Protein AF-A0A1W1Z284-F1 (afdb_monomer_lite)

Secondary structure (DSSP, 8-state):
------SSSSEE-TT-SEEEETTTTEEEESSS-S-EE-SS-HHHHHHHHHTTTTS-SSHHHHHHHHHHHHHHTT--

Structure (mmCIF, N/CA/C/O backbone):
data_AF-A0A1W1Z284-F1
#
_entry.id   AF-A0A1W1Z284-F1
#
loop_
_atom_site.group_PDB
_atom_site.id
_atom_site.type_symbol
_atom_site.label_atom_id
_atom_site.label_alt_id
_atom_site.label_comp_id
_atom_site.label_asym_id
_atom_site.label_entity_id
_atom_site.label_seq_id
_atom_site.pdbx_PDB_ins_code
_atom_site.Cartn_x
_atom_site.Cartn_y
_atom_site.Cartn_z
_atom_site.occupancy
_atom_site.B_iso_or_equiv
_atom_site.auth_seq_id
_atom_site.auth_comp_id
_atom_site.auth_asym_id
_atom_site.auth_atom_id
_atom_site.pdbx_PDB_model_num
ATOM 1 N N . MET A 1 1 ? 23.814 -7.013 10.537 1.00 35.91 1 MET A N 1
ATOM 2 C CA . MET A 1 1 ? 23.561 -6.118 9.393 1.00 35.91 1 MET A CA 1
ATOM 3 C C . MET A 1 1 ? 22.057 -5.873 9.353 1.00 35.91 1 MET A C 1
ATOM 5 O O . MET A 1 1 ? 21.332 -6.639 8.737 1.00 35.91 1 MET A O 1
ATOM 9 N N . ARG A 1 2 ? 21.558 -4.913 10.149 1.00 30.02 2 ARG A N 1
ATOM 10 C CA . ARG A 1 2 ? 20.217 -4.364 9.912 1.00 30.02 2 ARG A CA 1
ATOM 11 C C . ARG A 1 2 ? 20.387 -3.583 8.624 1.00 30.02 2 ARG A C 1
ATOM 13 O O . ARG A 1 2 ? 21.126 -2.606 8.632 1.00 30.02 2 ARG A O 1
ATOM 20 N N . GLU A 1 3 ? 19.838 -4.076 7.524 1.00 39.69 3 GLU A N 1
ATOM 21 C CA . GLU A 1 3 ? 19.702 -3.254 6.330 1.00 39.69 3 GLU A CA 1
ATOM 22 C C . GLU A 1 3 ? 18.741 -2.129 6.699 1.00 39.69 3 GLU A C 1
ATOM 24 O O . GLU A 1 3 ? 17.520 -2.270 6.662 1.00 39.69 3 GLU A O 1
ATOM 29 N N . GLU A 1 4 ? 19.337 -1.044 7.185 1.00 39.44 4 GLU A N 1
ATOM 30 C CA . GLU A 1 4 ? 18.769 0.287 7.202 1.00 39.44 4 GLU A CA 1
ATOM 31 C C . GLU A 1 4 ? 18.303 0.554 5.773 1.00 39.44 4 GLU A C 1
ATOM 33 O O . GLU A 1 4 ? 19.088 0.910 4.891 1.00 39.44 4 GLU A O 1
ATOM 38 N N . LEU A 1 5 ? 17.018 0.295 5.535 1.00 42.34 5 LEU A N 1
ATOM 39 C CA . LEU A 1 5 ? 16.247 0.893 4.460 1.00 42.34 5 LEU A CA 1
ATOM 40 C C . LEU A 1 5 ? 16.368 2.404 4.664 1.00 42.34 5 LEU A C 1
ATOM 42 O O . LEU A 1 5 ? 15.552 3.007 5.348 1.00 42.34 5 LEU A O 1
ATOM 46 N N . LYS A 1 6 ? 17.465 2.982 4.167 1.00 41.22 6 LYS A N 1
ATOM 47 C CA . LYS A 1 6 ? 17.747 4.412 4.191 1.00 41.22 6 LYS A CA 1
ATOM 48 C C . LYS A 1 6 ? 16.582 5.123 3.511 1.00 41.22 6 LYS A C 1
ATOM 50 O O . LYS A 1 6 ? 16.498 5.078 2.288 1.00 41.22 6 LYS A O 1
ATOM 55 N N . ASP A 1 7 ? 15.677 5.667 4.318 1.00 41.53 7 ASP A N 1
ATOM 56 C CA . ASP A 1 7 ? 15.002 6.981 4.323 1.00 41.53 7 ASP A CA 1
ATOM 57 C C . ASP A 1 7 ? 14.892 7.855 3.048 1.00 41.53 7 ASP A C 1
ATOM 59 O O . ASP A 1 7 ? 14.405 8.974 3.145 1.00 41.53 7 ASP A O 1
ATOM 63 N N . PHE A 1 8 ? 15.289 7.425 1.846 1.00 40.41 8 PHE A N 1
ATOM 64 C CA . PHE A 1 8 ? 15.485 8.338 0.708 1.00 40.41 8 PHE A CA 1
ATOM 65 C C . PHE A 1 8 ? 14.925 7.904 -0.648 1.00 40.41 8 PHE A C 1
ATOM 67 O O . PHE A 1 8 ? 15.049 8.660 -1.604 1.00 40.41 8 PHE A O 1
ATOM 74 N N . GLU A 1 9 ? 14.269 6.753 -0.777 1.00 44.72 9 GLU A N 1
ATOM 75 C CA . GLU A 1 9 ? 13.639 6.391 -2.063 1.00 44.72 9 GLU A CA 1
ATOM 76 C C . GLU A 1 9 ? 12.134 6.145 -1.977 1.00 44.72 9 GLU A 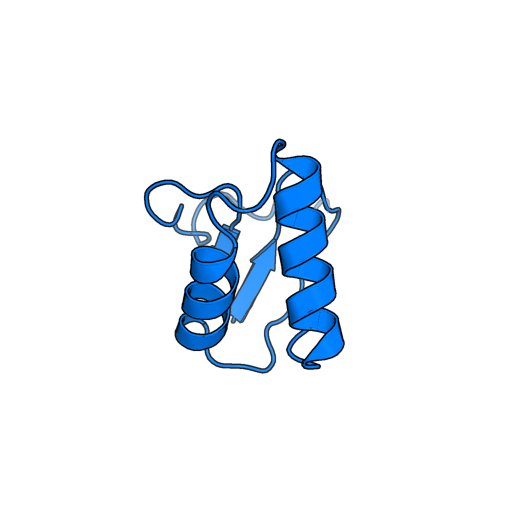C 1
ATOM 78 O O . GLU A 1 9 ? 11.518 5.695 -2.941 1.00 44.72 9 GLU A O 1
ATOM 83 N N . LEU A 1 10 ? 11.533 6.431 -0.829 1.00 49.69 10 LEU A N 1
ATOM 84 C CA . LEU A 1 10 ? 10.095 6.418 -0.653 1.00 49.69 10 LEU A CA 1
ATOM 85 C C . LEU A 1 10 ? 9.647 7.876 -0.656 1.00 49.69 10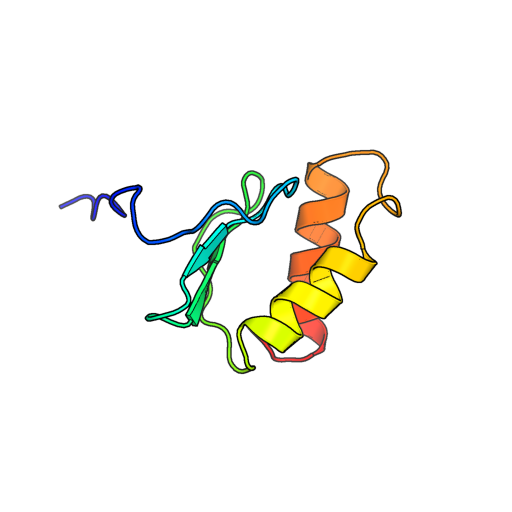 LEU A C 1
ATOM 87 O O . LEU A 1 10 ? 9.696 8.536 0.375 1.00 49.69 10 LEU A O 1
ATOM 91 N N . ASN A 1 11 ? 9.282 8.404 -1.825 1.00 47.81 11 ASN A N 1
ATOM 92 C CA . ASN A 1 11 ? 8.710 9.744 -1.873 1.00 47.81 11 ASN A CA 1
ATOM 93 C C . ASN A 1 11 ? 7.402 9.704 -1.083 1.00 47.81 11 ASN A C 1
ATOM 95 O O . ASN A 1 11 ? 6.492 8.955 -1.445 1.00 47.81 11 ASN A O 1
ATOM 99 N N . GLU A 1 12 ? 7.325 10.481 -0.006 1.00 46.75 12 GLU A N 1
ATOM 100 C CA . GLU A 1 12 ? 6.070 10.773 0.673 1.00 46.75 12 GLU A CA 1
ATOM 101 C C . GLU A 1 12 ? 5.111 11.329 -0.388 1.00 46.75 12 GLU A C 1
ATOM 103 O O . GLU A 1 12 ? 5.311 12.419 -0.932 1.00 46.75 12 GLU A O 1
ATOM 108 N N . VAL A 1 13 ? 4.116 10.532 -0.784 1.00 50.75 13 VAL A N 1
ATOM 109 C CA . VAL A 1 13 ? 3.128 10.989 -1.759 1.00 50.75 13 VAL A CA 1
ATOM 110 C C . VAL A 1 13 ? 2.263 11.989 -1.020 1.00 50.75 13 VAL A C 1
ATOM 112 O O . VAL A 1 13 ? 1.620 11.651 -0.027 1.00 50.75 13 VAL A O 1
ATOM 115 N N . THR A 1 14 ? 2.292 13.228 -1.498 1.00 40.72 14 THR A N 1
ATOM 116 C CA . THR A 1 14 ? 1.747 14.425 -0.861 1.00 40.72 14 THR A CA 1
ATOM 117 C C . THR A 1 14 ? 0.387 14.132 -0.212 1.00 40.72 14 THR A C 1
ATOM 119 O O . THR A 1 14 ? -0.622 13.925 -0.888 1.00 40.72 14 THR A O 1
ATOM 122 N N . GLY A 1 15 ? 0.394 14.042 1.124 1.00 48.56 15 GLY A N 1
ATOM 123 C CA . GLY A 1 15 ? -0.784 13.802 1.963 1.00 48.56 15 GLY A CA 1
ATOM 124 C C . GLY A 1 15 ? -1.092 12.350 2.373 1.00 48.56 15 GLY A C 1
ATOM 125 O O . GLY A 1 15 ? -2.181 12.121 2.898 1.00 48.56 15 GLY A O 1
ATOM 126 N N . GLY A 1 16 ? -0.222 11.357 2.152 1.00 51.75 16 GLY A N 1
ATOM 127 C CA . GLY A 1 16 ? -0.539 9.949 2.435 1.00 51.75 16 GLY A CA 1
ATOM 128 C C . GLY A 1 16 ? 0.556 9.161 3.152 1.00 51.75 16 GLY A C 1
ATOM 129 O O . GLY A 1 16 ? 1.526 8.791 2.520 1.00 51.75 16 GLY A O 1
ATOM 130 N N . ARG A 1 17 ? 0.345 8.857 4.440 1.00 70.94 17 ARG A N 1
ATOM 131 C CA . ARG A 1 17 ? 0.131 7.537 5.092 1.00 70.94 17 ARG A CA 1
ATOM 132 C C . ARG A 1 17 ? 0.883 6.260 4.634 1.00 70.94 17 ARG A C 1
ATOM 134 O O . ARG A 1 17 ? 0.827 5.267 5.352 1.00 70.94 17 ARG A O 1
ATOM 141 N N . TYR A 1 18 ? 1.500 6.224 3.456 1.00 76.44 18 TYR A N 1
ATOM 142 C CA . TYR A 1 18 ? 2.143 5.056 2.856 1.00 76.44 18 TYR A CA 1
ATOM 143 C C . TYR A 1 18 ? 3.352 5.479 2.018 1.00 76.44 18 TYR A C 1
ATOM 145 O O . TYR A 1 18 ? 3.461 6.611 1.556 1.00 76.44 18 TYR A O 1
ATOM 153 N N . TYR A 1 19 ? 4.249 4.536 1.772 1.00 80.94 19 TYR A N 1
ATOM 154 C CA . TYR A 1 19 ? 5.552 4.790 1.180 1.00 80.94 19 TYR A CA 1
ATOM 155 C C . TYR A 1 19 ? 5.717 3.968 -0.095 1.00 80.94 19 TYR A C 1
ATOM 157 O O . TYR A 1 19 ? 5.553 2.750 -0.041 1.00 80.94 19 TYR A O 1
ATOM 165 N N . VAL A 1 20 ? 6.074 4.584 -1.230 1.00 81.62 20 VAL A N 1
ATOM 166 C CA . VAL A 1 20 ? 6.334 3.855 -2.489 1.00 81.62 20 VAL A CA 1
ATOM 167 C C . VAL A 1 20 ? 7.657 4.262 -3.124 1.00 81.62 20 VAL A C 1
ATOM 169 O O . VAL A 1 20 ? 7.947 5.444 -3.285 1.00 81.62 20 VAL A O 1
ATOM 172 N N . ASN A 1 21 ? 8.447 3.265 -3.521 1.00 80.00 21 ASN A N 1
ATOM 173 C CA . ASN A 1 21 ? 9.698 3.445 -4.238 1.00 80.00 21 ASN A CA 1
ATOM 174 C C . ASN A 1 21 ? 9.469 3.155 -5.718 1.00 80.00 21 ASN A C 1
ATOM 176 O O . ASN A 1 21 ? 9.213 2.014 -6.110 1.00 80.00 21 ASN A O 1
ATOM 180 N N . GLY A 1 22 ? 9.572 4.208 -6.531 1.00 70.19 22 GLY A N 1
ATOM 181 C CA . GLY A 1 22 ? 9.383 4.157 -7.980 1.00 70.19 22 GLY A CA 1
ATOM 182 C C . GLY A 1 22 ? 10.383 3.253 -8.705 1.00 70.19 22 GLY A C 1
ATOM 183 O O . GLY A 1 22 ? 10.010 2.561 -9.652 1.00 70.19 22 GLY A O 1
ATOM 184 N N . ASN A 1 23 ? 11.628 3.217 -8.224 1.00 77.44 23 ASN A N 1
ATOM 185 C CA . ASN A 1 23 ? 12.740 2.488 -8.837 1.00 77.44 23 ASN A CA 1
ATOM 186 C C . ASN A 1 23 ? 12.658 0.990 -8.536 1.00 77.44 23 ASN A C 1
ATOM 188 O O . ASN A 1 23 ? 12.741 0.154 -9.433 1.00 77.44 23 ASN A O 1
ATOM 192 N N . THR A 1 24 ? 12.465 0.644 -7.261 1.00 81.38 24 THR A N 1
ATOM 193 C CA . THR A 1 24 ? 12.421 -0.755 -6.804 1.00 81.38 24 THR A CA 1
ATOM 194 C C . THR A 1 24 ? 11.016 -1.347 -6.818 1.00 81.38 24 THR A C 1
ATOM 196 O O . THR A 1 24 ? 10.850 -2.533 -6.525 1.00 81.38 24 THR A O 1
ATOM 199 N N . LYS A 1 25 ? 10.006 -0.534 -7.160 1.00 85.88 25 LYS A N 1
ATOM 200 C CA . LYS A 1 25 ? 8.582 -0.880 -7.107 1.00 85.88 25 LYS A CA 1
ATOM 201 C C . LYS A 1 25 ? 8.205 -1.475 -5.754 1.00 85.88 25 LYS A C 1
ATOM 203 O O . LYS A 1 25 ? 7.529 -2.491 -5.702 1.00 85.88 25 LYS A O 1
ATOM 208 N N . LYS A 1 26 ? 8.671 -0.899 -4.650 1.00 87.31 26 LYS A N 1
ATOM 209 C CA . LYS A 1 26 ? 8.331 -1.376 -3.301 1.00 87.31 26 LYS A CA 1
ATOM 210 C C . LYS A 1 26 ? 7.317 -0.456 -2.649 1.00 87.31 26 LYS A C 1
ATOM 212 O O . LYS A 1 26 ? 7.411 0.751 -2.825 1.00 87.3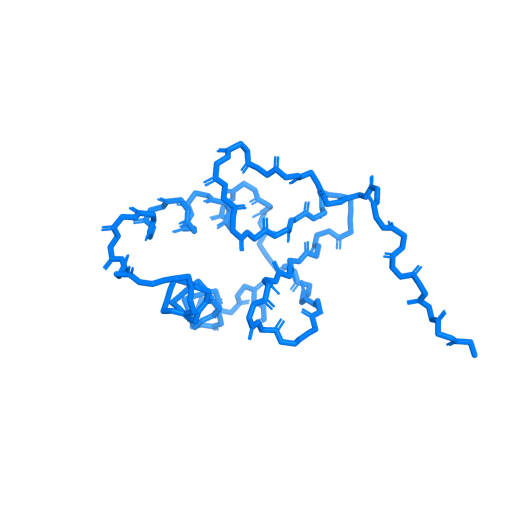1 26 LYS A O 1
ATOM 217 N N . VAL A 1 27 ? 6.390 -1.023 -1.888 1.00 87.62 27 VAL A N 1
ATOM 218 C CA . VAL A 1 27 ? 5.426 -0.293 -1.061 1.00 87.62 27 VAL A CA 1
ATOM 219 C C . VAL A 1 27 ? 5.545 -0.717 0.401 1.00 87.62 27 VAL A C 1
ATOM 221 O O . VAL A 1 27 ? 5.762 -1.895 0.688 1.00 87.62 27 VAL A O 1
ATOM 224 N N . ALA A 1 28 ? 5.409 0.232 1.316 1.00 88.44 28 ALA A N 1
ATOM 225 C CA . ALA A 1 28 ? 5.336 0.006 2.754 1.00 88.44 28 ALA A CA 1
ATOM 226 C C . ALA A 1 28 ? 4.293 0.941 3.385 1.00 88.44 28 ALA A C 1
ATOM 228 O O . ALA A 1 28 ? 3.878 1.925 2.772 1.00 88.44 28 ALA A O 1
ATOM 229 N N . TRP A 1 29 ? 3.883 0.639 4.615 1.00 87.12 29 TRP A N 1
ATOM 230 C CA . TRP A 1 29 ? 2.921 1.431 5.387 1.00 87.12 29 TRP A CA 1
ATOM 231 C C . TRP A 1 29 ? 3.412 1.591 6.822 1.00 87.12 29 TRP A C 1
ATOM 233 O O . TRP A 1 29 ? 4.187 0.763 7.297 1.00 87.12 29 TRP A O 1
ATOM 243 N N . ASP A 1 30 ? 2.919 2.606 7.531 1.00 82.81 30 ASP A N 1
ATOM 244 C CA . ASP A 1 30 ? 3.303 2.849 8.927 1.00 82.81 30 ASP A CA 1
ATOM 245 C C . ASP A 1 30 ? 2.843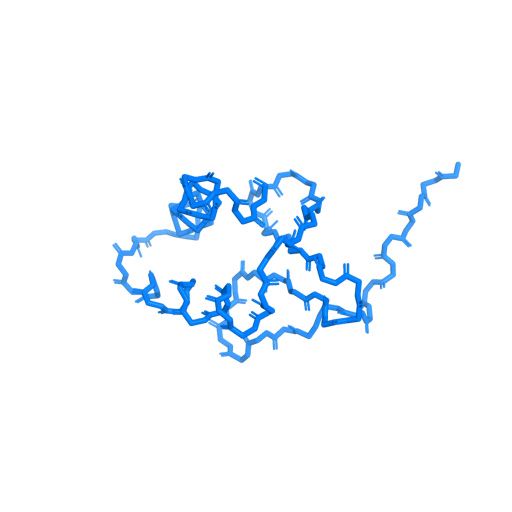 1.719 9.860 1.00 82.81 30 ASP A C 1
ATOM 247 O O . ASP A 1 30 ? 3.571 1.298 10.759 1.00 82.81 30 ASP A O 1
ATOM 251 N N . THR A 1 31 ? 1.623 1.210 9.657 1.00 84.56 31 THR A N 1
ATOM 252 C CA . THR A 1 31 ? 1.022 0.218 10.568 1.00 84.56 31 THR A CA 1
ATOM 253 C C . THR A 1 31 ? 1.192 -1.232 10.114 1.00 84.56 31 THR A C 1
ATOM 255 O O . THR A 1 31 ? 0.820 -2.154 10.845 1.00 84.56 31 THR A O 1
ATOM 258 N N . ILE A 1 32 ? 1.772 -1.465 8.931 1.00 83.62 32 ILE A N 1
ATOM 259 C CA . ILE A 1 32 ? 1.994 -2.807 8.379 1.00 83.62 32 ILE A CA 1
ATOM 260 C C . ILE A 1 32 ? 3.485 -3.079 8.301 1.00 83.62 32 ILE A C 1
ATOM 262 O O . ILE A 1 32 ? 4.234 -2.378 7.632 1.00 83.62 32 ILE A O 1
ATOM 266 N N . SER A 1 33 ? 3.908 -4.157 8.957 1.00 82.69 33 SER A N 1
ATOM 267 C CA . SER A 1 33 ? 5.303 -4.569 8.929 1.00 82.69 33 SER A CA 1
ATOM 268 C C . SER A 1 33 ? 5.718 -5.050 7.535 1.00 82.69 33 SER A C 1
ATOM 270 O O . SER A 1 33 ? 5.039 -5.874 6.911 1.00 82.69 33 SER A O 1
ATOM 272 N N . GLY A 1 34 ? 6.878 -4.565 7.093 1.00 83.31 34 GLY A N 1
ATOM 273 C CA . GLY A 1 34 ? 7.555 -5.003 5.879 1.00 83.31 34 GLY A CA 1
ATOM 274 C C . GLY A 1 34 ? 7.310 -4.110 4.665 1.00 83.31 34 GLY A C 1
ATOM 275 O O . GLY A 1 34 ? 6.367 -3.325 4.605 1.00 83.31 34 GLY A O 1
ATOM 276 N N . ALA A 1 35 ? 8.190 -4.266 3.679 1.00 85.75 35 ALA A N 1
ATOM 277 C CA . ALA A 1 35 ? 8.043 -3.680 2.357 1.00 85.75 35 ALA A CA 1
ATOM 278 C C . ALA A 1 35 ? 7.704 -4.784 1.352 1.00 85.75 35 ALA A C 1
ATOM 280 O O . ALA A 1 35 ? 8.297 -5.865 1.377 1.00 85.75 35 ALA A O 1
ATOM 281 N N . TYR A 1 36 ? 6.774 -4.499 0.451 1.00 89.31 36 TYR A N 1
ATOM 282 C CA . TYR A 1 36 ? 6.229 -5.455 -0.503 1.00 89.31 36 TYR A CA 1
ATOM 283 C C . TYR A 1 36 ? 6.540 -5.000 -1.923 1.00 89.31 36 TYR A C 1
ATOM 285 O O . TYR A 1 36 ? 6.402 -3.824 -2.249 1.00 89.31 36 TYR A O 1
ATOM 293 N N . THR A 1 37 ? 6.965 -5.925 -2.780 1.00 91.69 37 THR A N 1
ATOM 294 C CA . THR A 1 37 ? 7.213 -5.621 -4.192 1.00 91.69 37 THR A CA 1
ATOM 295 C C . THR A 1 37 ? 5.895 -5.556 -4.955 1.00 91.69 37 THR A C 1
ATOM 297 O O . THR A 1 37 ? 5.148 -6.531 -5.013 1.00 91.69 37 THR A O 1
ATOM 300 N N . LEU A 1 38 ? 5.647 -4.415 -5.586 1.00 90.5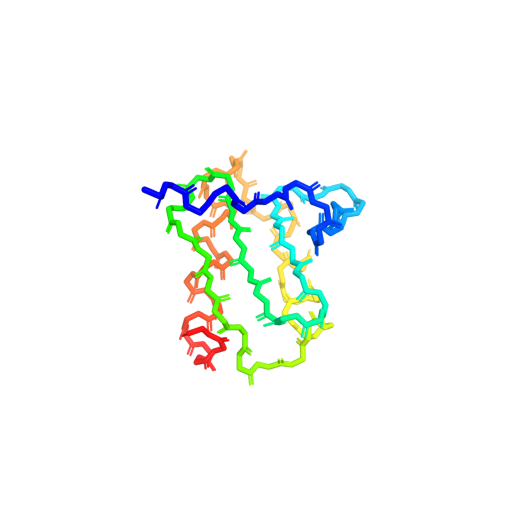0 38 LEU A N 1
ATOM 301 C CA . LEU A 1 38 ? 4.547 -4.176 -6.497 1.00 90.50 38 LEU A CA 1
ATOM 302 C C . LEU A 1 38 ? 4.764 -4.940 -7.807 1.00 90.50 38 LEU A C 1
ATOM 304 O O . LEU A 1 38 ? 5.759 -4.764 -8.513 1.00 90.50 38 LEU A O 1
ATOM 308 N N . LYS A 1 39 ? 3.769 -5.749 -8.159 1.00 93.56 39 LYS A N 1
ATOM 309 C CA . LYS A 1 39 ? 3.648 -6.472 -9.433 1.00 93.56 39 LYS A CA 1
ATOM 310 C C . LYS A 1 39 ? 2.867 -5.677 -10.490 1.00 93.56 39 LYS A C 1
ATOM 312 O O . LYS A 1 39 ? 2.712 -6.143 -11.613 1.00 93.56 39 LYS A O 1
ATOM 317 N N . CYS A 1 40 ? 2.388 -4.479 -10.146 1.00 88.62 40 CYS A N 1
ATOM 318 C CA . CYS A 1 40 ? 1.726 -3.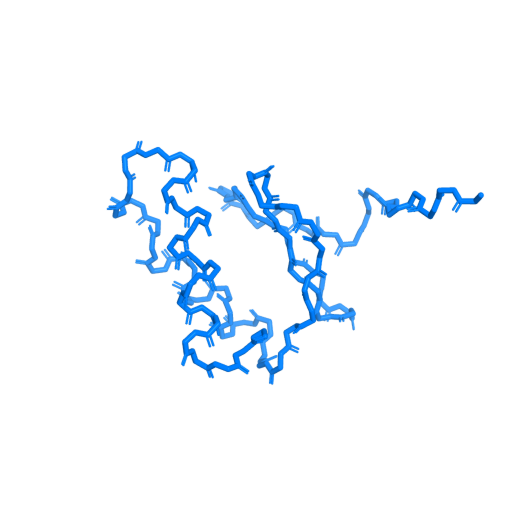531 -11.048 1.00 88.62 40 CYS A CA 1
ATOM 319 C C . CYS A 1 40 ? 2.599 -2.286 -11.299 1.00 88.62 40 CYS A C 1
ATOM 321 O O . CYS A 1 40 ? 3.748 -2.212 -10.844 1.00 88.62 40 CYS A O 1
ATOM 323 N N . SER A 1 41 ? 2.092 -1.308 -12.060 1.00 88.12 41 SER A N 1
ATOM 324 C CA . SER A 1 41 ? 2.752 -0.004 -12.128 1.00 88.12 41 SER A CA 1
ATOM 325 C C . SER A 1 41 ? 2.571 0.747 -10.805 1.00 88.12 41 SER A C 1
ATOM 327 O O . SER A 1 41 ? 1.539 0.645 -10.145 1.00 88.12 41 SER A O 1
ATOM 329 N N . VAL A 1 42 ? 3.581 1.526 -10.416 1.00 84.56 42 VAL A N 1
ATOM 330 C CA . VAL A 1 42 ? 3.522 2.356 -9.201 1.00 84.56 42 VAL A CA 1
ATOM 331 C C . VAL A 1 42 ? 2.332 3.312 -9.255 1.00 84.56 42 VAL A C 1
ATOM 333 O O . VAL A 1 42 ? 1.611 3.443 -8.274 1.00 84.56 42 VAL A O 1
ATOM 336 N N . TYR A 1 43 ? 2.065 3.881 -10.431 1.00 84.69 43 TYR A N 1
ATOM 337 C CA . TYR A 1 43 ? 0.912 4.743 -10.662 1.00 84.69 43 TYR A CA 1
ATOM 338 C C . TYR A 1 43 ? -0.423 4.028 -10.400 1.00 84.69 43 TYR A C 1
ATOM 340 O O . TYR A 1 43 ? -1.253 4.554 -9.672 1.00 84.69 43 TYR A O 1
ATOM 348 N N . GLN A 1 44 ? -0.600 2.795 -10.891 1.00 88.81 44 GLN A N 1
ATOM 349 C CA . GLN A 1 44 ? -1.816 2.007 -10.636 1.00 88.81 44 GLN A CA 1
ATOM 350 C C . GLN A 1 44 ? -2.016 1.701 -9.148 1.00 88.81 44 GLN A C 1
ATOM 352 O O . GLN A 1 44 ? -3.140 1.749 -8.648 1.00 88.81 44 GLN A O 1
ATOM 357 N N . ALA A 1 45 ? -0.934 1.377 -8.433 1.00 89.12 45 ALA A N 1
ATOM 358 C CA . ALA A 1 45 ? -0.996 1.164 -6.992 1.00 89.12 45 ALA A CA 1
ATOM 359 C C . ALA A 1 45 ? -1.394 2.454 -6.259 1.00 89.12 45 ALA A C 1
ATOM 361 O O . ALA A 1 45 ? -2.249 2.412 -5.377 1.00 89.12 45 ALA A O 1
ATOM 362 N N . MET A 1 46 ? -0.802 3.589 -6.644 1.00 85.75 46 MET A N 1
ATOM 363 C CA . MET A 1 46 ? -1.089 4.902 -6.063 1.00 85.75 46 MET A CA 1
ATOM 364 C C . MET A 1 46 ? -2.529 5.343 -6.318 1.00 85.75 46 MET A C 1
ATOM 366 O O . MET A 1 46 ? -3.207 5.683 -5.359 1.00 85.75 46 MET A O 1
ATOM 370 N N . GLU A 1 47 ? -3.032 5.265 -7.553 1.00 87.88 47 GLU A N 1
ATOM 371 C CA . GLU A 1 47 ? -4.431 5.601 -7.867 1.00 87.88 47 GLU A CA 1
ATOM 372 C C . GLU A 1 47 ? -5.417 4.769 -7.040 1.00 87.88 47 GLU A C 1
ATOM 374 O O . GLU A 1 47 ? -6.414 5.286 -6.536 1.00 87.88 47 GLU A O 1
ATOM 379 N N . TYR A 1 48 ? -5.127 3.477 -6.860 1.00 90.00 48 TYR A N 1
ATOM 380 C CA . TYR A 1 48 ? -5.962 2.607 -6.042 1.00 90.00 48 TYR A CA 1
ATOM 381 C C . TYR A 1 48 ? -5.952 3.010 -4.561 1.00 90.00 48 TYR A C 1
ATOM 383 O O . TYR A 1 48 ? -7.013 3.100 -3.946 1.00 90.00 48 TYR A O 1
ATOM 391 N N . MET A 1 49 ? -4.769 3.250 -3.990 1.00 87.69 49 MET A N 1
ATOM 392 C CA . MET A 1 49 ? -4.628 3.664 -2.590 1.00 87.69 49 MET A CA 1
ATOM 393 C C . MET A 1 49 ? -5.221 5.059 -2.351 1.00 87.69 49 MET A C 1
ATOM 395 O O . MET A 1 49 ? -5.914 5.273 -1.360 1.00 87.69 49 MET A O 1
ATOM 399 N N . ASP A 1 50 ? -5.044 5.985 -3.293 1.00 85.19 50 ASP A N 1
ATOM 400 C CA . ASP A 1 50 ? -5.634 7.321 -3.237 1.00 85.19 50 ASP A CA 1
ATOM 401 C C . ASP A 1 50 ? -7.166 7.274 -3.295 1.00 85.19 50 ASP A C 1
ATOM 403 O O . ASP A 1 50 ? -7.819 8.045 -2.595 1.00 85.19 50 ASP A O 1
ATOM 407 N N . GLY A 1 51 ? -7.751 6.314 -4.018 1.00 86.56 51 GLY A N 1
ATOM 408 C CA . GLY A 1 51 ? -9.195 6.057 -3.996 1.00 86.56 51 GLY A CA 1
ATOM 409 C C . GLY A 1 51 ? -9.742 5.591 -2.637 1.00 86.56 51 GLY A C 1
ATOM 410 O O . GLY A 1 51 ? -10.946 5.678 -2.405 1.00 86.56 51 GLY A O 1
ATOM 411 N N . LEU A 1 52 ? -8.879 5.119 -1.730 1.00 86.38 52 LEU A N 1
ATOM 412 C CA . LEU A 1 52 ? -9.232 4.740 -0.355 1.00 86.38 52 LEU A CA 1
ATOM 413 C C . LEU A 1 52 ? -9.013 5.891 0.645 1.00 86.38 52 LEU A C 1
ATOM 415 O O . LEU A 1 52 ? -9.349 5.774 1.828 1.00 86.38 52 LEU A O 1
ATOM 419 N N . LYS A 1 53 ? -8.448 7.029 0.212 1.00 80.50 53 LYS A N 1
ATOM 420 C CA . LYS A 1 53 ? -8.301 8.202 1.084 1.00 80.50 53 LYS A CA 1
ATOM 421 C C . LYS A 1 53 ? -9.687 8.738 1.448 1.00 80.50 53 LYS A C 1
ATOM 423 O O . LYS A 1 53 ? -10.536 8.964 0.594 1.00 80.50 53 LYS A O 1
ATOM 428 N N . GLY A 1 54 ? -9.918 8.941 2.744 1.00 79.19 54 GLY A N 1
ATOM 429 C CA . GLY A 1 54 ? -11.197 9.433 3.268 1.00 79.19 54 GLY A CA 1
ATOM 430 C C . GLY A 1 54 ? -12.285 8.368 3.452 1.00 79.19 54 GLY A C 1
ATOM 431 O O . GLY A 1 54 ? -13.327 8.687 4.015 1.00 79.19 54 GLY A O 1
ATOM 432 N N . THR A 1 55 ? -12.057 7.106 3.059 1.00 84.12 55 THR A N 1
ATOM 433 C CA . THR A 1 55 ? -13.017 6.009 3.308 1.00 84.12 55 THR A CA 1
ATOM 434 C C . THR A 1 55 ? -12.826 5.332 4.665 1.00 84.12 55 THR A C 1
ATOM 436 O O . THR A 1 55 ? -13.677 4.559 5.098 1.00 84.12 55 THR A O 1
ATOM 439 N N . CYS A 1 56 ? -11.698 5.583 5.329 1.00 84.38 56 CYS A N 1
ATOM 440 C CA . CYS A 1 56 ? -11.319 4.958 6.595 1.00 84.38 56 CYS A CA 1
ATOM 441 C C . CYS A 1 56 ? -11.225 6.010 7.704 1.00 84.38 56 CYS A C 1
ATOM 443 O O . CYS A 1 56 ? -10.706 7.105 7.476 1.00 84.38 56 CYS A O 1
ATOM 445 N N . ALA A 1 57 ? -11.690 5.670 8.909 1.00 83.81 57 ALA A N 1
ATOM 446 C CA . ALA A 1 57 ? -11.702 6.591 10.044 1.00 83.81 57 ALA A CA 1
ATOM 447 C C . ALA A 1 57 ? -10.304 6.758 10.659 1.00 83.81 57 ALA A C 1
ATOM 449 O O . ALA A 1 57 ? -9.959 7.828 11.162 1.00 83.81 57 ALA A O 1
ATOM 450 N N . THR A 1 58 ? -9.474 5.713 10.588 1.00 87.94 58 THR A N 1
ATOM 451 C CA . THR A 1 58 ? -8.124 5.697 11.167 1.00 87.94 58 THR A CA 1
ATOM 452 C C . THR A 1 58 ? -7.036 5.378 10.139 1.00 87.94 58 THR A C 1
ATOM 454 O O . THR A 1 58 ? -7.293 4.858 9.053 1.00 87.94 58 THR A O 1
ATOM 457 N N . GLN A 1 59 ? -5.787 5.691 10.495 1.00 83.81 59 GLN A N 1
ATOM 458 C CA . GLN A 1 59 ? -4.587 5.307 9.741 1.00 83.81 59 GLN A CA 1
ATOM 459 C C . GLN A 1 59 ? -4.503 3.788 9.533 1.00 83.81 59 GLN A C 1
ATOM 461 O O . GLN A 1 59 ? -4.318 3.322 8.415 1.00 83.81 59 GLN A O 1
ATOM 466 N N . ALA A 1 60 ? -4.672 3.018 10.610 1.00 87.50 60 ALA A N 1
ATOM 467 C CA . ALA A 1 60 ? -4.512 1.567 10.582 1.00 87.50 60 ALA A CA 1
ATOM 468 C C . ALA A 1 60 ? -5.551 0.874 9.687 1.00 87.50 60 ALA A C 1
ATOM 470 O O . ALA A 1 60 ? -5.241 -0.094 8.994 1.00 87.50 60 ALA A O 1
ATOM 471 N N . GLU A 1 61 ? -6.790 1.373 9.674 1.00 90.00 61 GLU A N 1
ATOM 472 C CA . GLU A 1 61 ? -7.830 0.878 8.767 1.00 90.00 61 GLU A CA 1
ATOM 473 C C . GLU A 1 61 ? -7.494 1.166 7.305 1.00 90.00 61 GLU A C 1
ATOM 475 O O . GLU A 1 61 ? -7.666 0.287 6.461 1.00 90.00 61 GLU A O 1
ATOM 480 N N . TYR A 1 62 ? -6.981 2.366 7.021 1.00 89.94 62 TYR A N 1
ATOM 481 C CA . TYR A 1 62 ? -6.551 2.758 5.682 1.00 89.94 62 TYR A CA 1
ATOM 482 C C . TYR A 1 62 ? -5.408 1.872 5.171 1.00 89.94 62 TYR A C 1
ATOM 484 O O . TYR A 1 62 ? -5.511 1.307 4.081 1.00 89.94 62 TYR A O 1
ATOM 492 N N . ASP A 1 63 ? -4.355 1.684 5.969 1.00 89.44 63 ASP A N 1
ATOM 493 C CA . ASP A 1 63 ? -3.209 0.847 5.594 1.00 89.44 63 ASP A CA 1
ATOM 494 C C . ASP A 1 63 ? -3.650 -0.594 5.330 1.00 89.44 63 ASP A C 1
ATOM 496 O O . ASP A 1 63 ? -3.284 -1.203 4.322 1.00 89.44 63 ASP A O 1
ATOM 500 N N . LYS A 1 64 ? -4.509 -1.133 6.204 1.00 91.38 64 LYS A N 1
ATOM 501 C CA . LYS A 1 64 ? -5.060 -2.482 6.061 1.00 91.38 64 LYS A CA 1
ATOM 502 C C . LYS A 1 64 ? -5.944 -2.614 4.822 1.00 91.38 64 LYS A C 1
ATOM 504 O O . LYS A 1 64 ? -5.884 -3.648 4.156 1.00 91.38 64 LYS A O 1
ATOM 509 N N . ALA A 1 65 ? -6.740 -1.596 4.496 1.00 92.44 65 ALA A N 1
ATOM 510 C CA . ALA A 1 65 ? -7.545 -1.565 3.279 1.00 92.44 65 ALA A CA 1
ATOM 511 C C . ALA A 1 65 ? -6.660 -1.542 2.025 1.00 92.44 65 ALA A C 1
ATOM 513 O O . ALA A 1 65 ? -6.876 -2.346 1.117 1.00 92.44 65 ALA A O 1
ATOM 514 N N . CYS A 1 66 ? -5.620 -0.702 2.011 1.00 91.69 66 CYS A N 1
ATOM 515 C CA . CYS A 1 66 ? -4.647 -0.638 0.924 1.00 91.69 66 CYS A CA 1
ATOM 516 C C . CYS A 1 66 ? -3.956 -1.989 0.726 1.00 91.69 66 CYS A C 1
ATOM 518 O O . CYS A 1 66 ? -4.011 -2.560 -0.363 1.00 91.69 66 CYS A O 1
ATOM 520 N N . TYR A 1 67 ? -3.377 -2.549 1.789 1.00 92.81 67 TYR A N 1
ATOM 521 C CA . TYR A 1 67 ? -2.693 -3.838 1.745 1.00 92.81 67 TYR A CA 1
ATOM 522 C C . TYR A 1 67 ? -3.604 -4.971 1.265 1.00 92.81 67 TYR A C 1
ATOM 524 O O . TYR A 1 67 ? -3.253 -5.696 0.334 1.00 92.81 67 TYR A O 1
ATOM 532 N N . ASN A 1 68 ? -4.798 -5.110 1.850 1.00 94.62 68 ASN A N 1
ATOM 533 C CA . ASN A 1 68 ? -5.740 -6.154 1.448 1.00 94.62 68 ASN A CA 1
ATOM 534 C C . ASN A 1 68 ? -6.204 -5.977 0.001 1.00 94.62 68 ASN A C 1
ATOM 536 O O . ASN A 1 68 ? -6.345 -6.963 -0.720 1.00 94.62 68 ASN A O 1
ATOM 540 N N . GLY A 1 69 ? -6.409 -4.736 -0.433 1.00 94.62 69 GLY A N 1
ATOM 541 C CA . GLY A 1 69 ? -6.811 -4.406 -1.791 1.00 94.62 69 GLY A CA 1
ATOM 542 C C . GLY A 1 69 ? -5.747 -4.739 -2.833 1.00 94.62 69 GLY A C 1
ATOM 543 O O . GLY A 1 69 ? -6.041 -5.408 -3.826 1.00 94.62 69 GLY A O 1
ATOM 544 N N . LEU A 1 70 ? -4.495 -4.348 -2.581 1.00 94.31 70 LEU A N 1
ATOM 545 C CA . LEU A 1 70 ? -3.361 -4.706 -3.435 1.00 94.31 70 LEU A CA 1
ATOM 546 C C . LEU A 1 70 ? -3.152 -6.227 -3.466 1.00 94.31 70 LEU A C 1
ATOM 548 O O . LEU A 1 70 ? -2.959 -6.799 -4.539 1.00 94.31 70 LEU A O 1
ATOM 552 N N . LYS A 1 71 ? -3.263 -6.899 -2.314 1.00 95.06 71 LYS A N 1
ATOM 553 C CA . LYS A 1 71 ? -3.141 -8.359 -2.204 1.00 95.06 71 LYS A CA 1
ATOM 554 C C . LYS A 1 71 ? -4.245 -9.091 -2.970 1.00 95.06 71 LYS A C 1
ATOM 556 O O . LYS A 1 71 ? -3.956 -10.031 -3.702 1.00 95.06 71 LYS A O 1
ATOM 561 N N . ALA A 1 72 ? -5.497 -8.648 -2.857 1.00 96.25 72 ALA A N 1
ATOM 562 C CA . ALA A 1 72 ? -6.630 -9.237 -3.576 1.00 96.25 72 ALA A CA 1
ATOM 563 C C . ALA A 1 72 ? -6.498 -9.094 -5.102 1.00 96.25 72 ALA A C 1
ATOM 565 O O . ALA A 1 72 ? -6.958 -9.954 -5.848 1.00 96.25 72 ALA A O 1
ATOM 566 N N . LYS A 1 73 ? -5.832 -8.031 -5.567 1.00 95.12 73 LYS A N 1
ATOM 567 C CA . LYS A 1 73 ? -5.501 -7.815 -6.983 1.00 95.12 73 LYS A CA 1
ATOM 568 C C . LYS A 1 73 ? -4.257 -8.584 -7.448 1.00 95.12 73 LYS A C 1
ATOM 570 O O . LYS A 1 73 ? -3.933 -8.539 -8.632 1.00 95.12 73 LYS A O 1
ATOM 575 N N . GLY A 1 74 ? -3.543 -9.253 -6.540 1.00 95.44 74 GLY A N 1
ATOM 576 C CA . GLY A 1 74 ? -2.261 -9.899 -6.828 1.00 95.44 74 GLY A CA 1
ATOM 577 C C . GLY A 1 74 ? -1.138 -8.906 -7.140 1.00 95.44 74 GLY A C 1
ATOM 578 O O . GLY A 1 74 ? -0.167 -9.261 -7.805 1.00 95.44 74 GLY A O 1
ATOM 579 N N . TRP A 1 75 ? -1.280 -7.652 -6.704 1.00 94.56 75 TRP A N 1
ATOM 580 C CA . TRP A 1 75 ? -0.307 -6.586 -6.941 1.00 94.56 75 TRP A CA 1
ATOM 581 C C . TRP A 1 75 ? 0.819 -6.570 -5.916 1.00 94.56 75 TRP A C 1
ATOM 583 O O . TRP A 1 75 ? 1.825 -5.922 -6.176 1.00 94.56 75 TRP A O 1
ATOM 593 N N . ILE A 1 76 ? 0.676 -7.304 -4.814 1.00 92.44 76 ILE A N 1
ATOM 594 C CA . ILE A 1 76 ? 1.730 -7.650 -3.855 1.00 92.44 76 ILE A CA 1
ATOM 595 C C . ILE A 1 76 ? 1.655 -9.145 -3.556 1.00 92.44 76 ILE A C 1
ATOM 597 O O . ILE A 1 76 ? 0.528 -9.682 -3.498 1.00 92.44 76 ILE A O 1
#

Foldseek 3Di:
DPPPPPPPQFPPPVPDQKTAGQVQQWIDGPQDPDIDHFPDHPVVLVVVLVVLPPVDPDSNVSRVCSVVVCVVVVRD

Sequence (76 aa):
MREELKDFELNEVTGGRYYVNGNTKKVAWDTISGAYTLKCSVYQAMEYMDGLKGTCATQAEYDKACYNGLKAKGWI

Radius of gyration: 11.88 Å; chains: 1; bounding box: 37×24×23 Å

pLDDT: mean 77.75, std 18.71, range [30.02, 96.25]